Protein AF-A0AAV4MQ56-F1 (afdb_monomer_lite)

InterPro domains:
  IPR009543 Vacuolar protein sorting-associated protein 13, VPS13 adaptor binding domain [PF25036] (3-123)

Structure (mmCIF, N/CA/C/O backbone):
data_AF-A0AAV4MQ56-F1
#
_entry.id   AF-A0AAV4MQ56-F1
#
loop_
_atom_site.group_PDB
_atom_site.id
_atom_site.type_symbol
_atom_site.label_atom_id
_atom_site.label_alt_id
_atom_site.label_comp_id
_atom_site.label_asym_id
_atom_site.label_entity_id
_atom_site.label_seq_id
_atom_site.pdbx_PDB_ins_code
_atom_site.Cartn_x
_atom_site.Cartn_y
_atom_site.Cartn_z
_atom_site.occupancy
_atom_site.B_iso_or_equiv
_atom_site.auth_seq_id
_atom_site.auth_comp_id
_atom_site.auth_asym_id
_atom_site.auth_atom_id
_atom_site.pdbx_PDB_model_num
ATOM 1 N N . MET A 1 1 ? 16.493 9.159 -2.924 1.00 53.91 1 MET A N 1
ATOM 2 C CA . MET A 1 1 ? 16.307 8.280 -4.095 1.00 53.91 1 MET A CA 1
ATOM 3 C C . MET A 1 1 ? 16.963 6.949 -3.784 1.00 53.91 1 MET A C 1
ATOM 5 O O . MET A 1 1 ? 18.076 6.966 -3.273 1.00 53.91 1 MET A O 1
ATOM 9 N N . GLU A 1 2 ? 16.279 5.832 -4.020 1.00 65.88 2 GLU A N 1
ATOM 10 C CA . GLU A 1 2 ? 16.890 4.499 -3.935 1.00 65.88 2 GLU A CA 1
ATOM 11 C C . GLU A 1 2 ? 17.423 4.078 -5.308 1.00 65.88 2 GLU A C 1
ATOM 13 O O . GLU A 1 2 ? 16.842 4.421 -6.337 1.00 65.88 2 GLU A O 1
ATOM 18 N N . TYR A 1 3 ? 18.538 3.348 -5.317 1.00 68.38 3 TYR A N 1
ATOM 19 C CA . TYR A 1 3 ? 19.157 2.829 -6.534 1.00 68.38 3 TYR A CA 1
ATOM 20 C C . TYR A 1 3 ? 18.644 1.417 -6.823 1.00 68.38 3 TYR A C 1
ATOM 22 O O . TYR A 1 3 ? 18.603 0.574 -5.925 1.00 68.38 3 TYR A O 1
ATOM 30 N N . ILE A 1 4 ? 18.283 1.143 -8.078 1.00 73.00 4 ILE A N 1
ATOM 31 C CA . ILE A 1 4 ? 17.869 -0.195 -8.516 1.00 73.00 4 ILE A CA 1
ATOM 32 C C . ILE A 1 4 ? 19.119 -1.014 -8.880 1.00 73.00 4 ILE A C 1
ATOM 34 O O . ILE A 1 4 ? 20.000 -0.498 -9.574 1.00 73.00 4 ILE A O 1
ATOM 38 N N . PRO A 1 5 ? 19.224 -2.288 -8.459 1.00 74.75 5 PRO A N 1
ATOM 39 C CA . PRO A 1 5 ? 20.339 -3.138 -8.849 1.00 74.75 5 PRO A CA 1
ATOM 40 C C . PRO A 1 5 ? 20.426 -3.338 -10.366 1.00 74.75 5 PRO A C 1
ATOM 42 O O . PRO A 1 5 ? 19.437 -3.653 -11.025 1.00 74.75 5 PRO A O 1
ATOM 45 N N . LEU A 1 6 ? 21.642 -3.255 -10.910 1.00 68.62 6 LEU A N 1
ATOM 46 C CA . LEU A 1 6 ? 21.905 -3.369 -12.349 1.00 68.62 6 LEU A CA 1
ATOM 47 C C . LEU A 1 6 ? 21.355 -4.669 -12.965 1.00 68.62 6 LEU A C 1
ATOM 49 O O . LEU A 1 6 ? 20.828 -4.670 -14.074 1.00 68.62 6 LEU A O 1
ATOM 53 N N . HIS A 1 7 ? 21.438 -5.777 -12.228 1.00 71.25 7 HIS A N 1
ATOM 54 C CA . HIS A 1 7 ? 20.946 -7.074 -12.688 1.00 71.25 7 HIS A CA 1
ATOM 55 C C . HIS A 1 7 ? 19.424 -7.107 -12.876 1.00 71.25 7 HIS A C 1
ATOM 57 O O . HIS A 1 7 ? 18.963 -7.851 -13.732 1.00 71.25 7 HIS A O 1
ATOM 63 N N . ALA A 1 8 ? 18.654 -6.296 -12.137 1.00 69.38 8 ALA A N 1
ATOM 64 C CA . ALA A 1 8 ? 17.202 -6.203 -12.291 1.00 69.38 8 ALA A CA 1
ATOM 65 C C . ALA A 1 8 ? 16.823 -5.556 -13.638 1.00 69.38 8 ALA A C 1
ATOM 67 O O . ALA A 1 8 ? 15.867 -5.970 -14.294 1.00 69.38 8 ALA A O 1
ATOM 68 N N . VAL A 1 9 ? 17.632 -4.592 -14.091 1.00 72.50 9 VAL A N 1
ATOM 69 C CA . VAL A 1 9 ? 17.465 -3.897 -15.376 1.00 72.50 9 VAL A CA 1
ATOM 70 C C . VAL A 1 9 ? 17.773 -4.834 -16.549 1.00 72.50 9 VAL A C 1
ATOM 72 O O . VAL A 1 9 ? 17.014 -4.895 -17.511 1.00 72.50 9 VAL A O 1
ATOM 75 N N . TYR A 1 10 ? 18.848 -5.620 -16.462 1.00 74.81 10 TYR A N 1
ATOM 76 C CA . TYR A 1 10 ? 19.275 -6.511 -17.551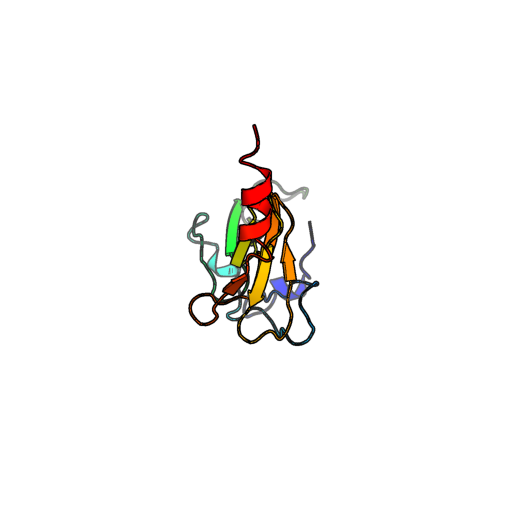 1.00 74.81 10 TYR A CA 1
ATOM 77 C C . TYR A 1 10 ? 18.595 -7.886 -17.574 1.00 74.81 10 TYR A C 1
ATOM 79 O O . TYR A 1 10 ? 18.958 -8.725 -18.400 1.00 74.81 10 TYR A O 1
ATOM 87 N N . THR A 1 11 ? 17.612 -8.143 -16.707 1.00 79.25 11 THR A N 1
ATOM 88 C CA . THR A 1 11 ? 16.825 -9.384 -16.781 1.00 79.25 11 THR A CA 1
ATOM 89 C C . THR A 1 11 ? 16.164 -9.520 -18.152 1.00 79.25 11 THR A C 1
ATOM 91 O O . THR A 1 11 ? 15.722 -8.535 -18.739 1.00 79.25 11 THR A O 1
ATOM 94 N N . SER A 1 12 ? 16.065 -10.739 -18.686 1.00 78.00 12 SER A N 1
ATOM 95 C CA . SER A 1 12 ? 15.399 -10.981 -19.974 1.00 78.00 12 SER A CA 1
ATOM 96 C C . SER A 1 12 ? 13.908 -10.635 -19.941 1.00 78.00 12 SER A C 1
ATOM 98 O O . SER A 1 12 ? 13.368 -10.231 -20.969 1.00 78.00 12 SER A O 1
ATOM 100 N N . THR A 1 13 ? 13.268 -10.740 -18.773 1.00 81.38 13 THR A N 1
ATOM 101 C CA . THR A 1 13 ? 11.836 -10.471 -18.593 1.00 81.38 13 THR A CA 1
ATOM 102 C C . THR A 1 13 ? 11.515 -8.990 -18.407 1.00 81.38 13 THR A C 1
ATOM 104 O O . THR A 1 13 ? 10.400 -8.574 -18.697 1.00 81.38 13 THR A O 1
ATOM 107 N N . SER A 1 14 ? 12.492 -8.154 -18.032 1.00 78.06 14 SER A N 1
ATOM 108 C CA . SER A 1 14 ? 12.277 -6.722 -17.745 1.00 78.06 14 SER A CA 1
ATOM 109 C C . SER A 1 14 ? 11.305 -6.467 -16.593 1.00 78.06 14 SER A C 1
ATOM 111 O O . SER A 1 14 ? 10.674 -5.413 -16.532 1.00 78.06 14 SER A O 1
ATOM 113 N N . GLU A 1 15 ? 11.165 -7.434 -15.694 1.00 80.62 15 GLU A N 1
ATOM 114 C CA . GLU A 1 15 ? 10.203 -7.397 -14.602 1.00 80.62 15 GLU A CA 1
ATOM 115 C C . GLU A 1 15 ? 10.842 -6.841 -13.329 1.00 80.62 15 GLU A C 1
ATOM 117 O O . GLU A 1 15 ? 11.906 -7.284 -12.894 1.00 80.62 15 GLU A O 1
ATOM 122 N N . LEU A 1 16 ? 10.162 -5.888 -12.699 1.00 79.12 16 LEU A N 1
ATOM 123 C CA . LEU A 1 16 ? 10.466 -5.390 -11.368 1.00 79.12 16 LEU A CA 1
ATOM 124 C C . LEU A 1 16 ? 9.356 -5.813 -10.411 1.00 79.12 16 LEU A C 1
ATOM 126 O O . LEU A 1 16 ? 8.166 -5.663 -10.696 1.00 79.12 16 LEU A O 1
ATOM 130 N N . PHE A 1 17 ? 9.762 -6.306 -9.249 1.00 78.56 17 PHE A N 1
ATOM 131 C CA . PHE A 1 17 ? 8.862 -6.646 -8.162 1.00 78.56 17 PHE A CA 1
ATOM 132 C C . PHE A 1 17 ? 9.188 -5.769 -6.958 1.00 78.56 17 PHE A C 1
ATOM 134 O O . PHE A 1 17 ? 10.354 -5.510 -6.659 1.00 78.56 17 PHE A O 1
ATOM 141 N N . PHE A 1 18 ? 8.154 -5.324 -6.255 1.00 76.38 18 PHE A N 1
ATOM 142 C CA . PHE A 1 18 ? 8.272 -4.395 -5.142 1.00 76.38 18 PHE A CA 1
ATOM 143 C C . PHE A 1 18 ? 7.750 -5.036 -3.858 1.00 76.38 18 PHE A C 1
ATOM 145 O O . PHE A 1 18 ? 6.698 -5.674 -3.851 1.00 76.38 18 PHE A O 1
ATOM 152 N N . LYS A 1 19 ? 8.479 -4.831 -2.760 1.00 73.38 19 LYS A N 1
ATOM 153 C CA . LYS A 1 19 ? 8.032 -5.129 -1.399 1.00 73.38 19 LYS A CA 1
ATOM 154 C C . LYS A 1 19 ? 8.381 -3.932 -0.508 1.00 73.38 19 LYS A C 1
ATOM 156 O O . LYS A 1 19 ? 9.568 -3.685 -0.289 1.00 73.38 19 LYS A O 1
ATOM 161 N N . PRO A 1 20 ? 7.389 -3.176 -0.012 1.00 70.25 20 PRO A N 1
ATOM 162 C CA . PRO A 1 20 ? 7.628 -2.148 0.994 1.00 70.25 20 PRO A CA 1
ATOM 163 C C . PRO A 1 20 ? 8.350 -2.735 2.217 1.00 70.25 20 PRO A C 1
ATOM 165 O O . PRO A 1 20 ? 7.929 -3.758 2.753 1.00 70.25 20 PRO A O 1
ATOM 168 N N . LYS A 1 21 ? 9.455 -2.109 2.646 1.00 69.56 21 LYS A N 1
ATOM 169 C CA . LYS A 1 21 ? 10.342 -2.647 3.701 1.00 69.56 21 LYS A CA 1
ATOM 170 C C . LYS A 1 21 ? 9.662 -2.792 5.063 1.00 69.56 21 LYS A C 1
ATOM 172 O O . LYS A 1 21 ? 10.090 -3.612 5.865 1.00 69.56 21 LYS A O 1
ATOM 177 N N . HIS A 1 22 ? 8.649 -1.973 5.323 1.00 68.56 22 HIS A N 1
ATOM 178 C CA . HIS A 1 22 ? 7.889 -1.942 6.573 1.00 68.56 22 HIS A CA 1
ATOM 179 C C . HIS A 1 22 ? 6.735 -2.947 6.616 1.00 68.56 22 HIS A C 1
ATOM 181 O O . HIS A 1 22 ? 6.116 -3.093 7.664 1.00 68.56 22 HIS A O 1
ATOM 187 N N . LEU A 1 23 ? 6.429 -3.625 5.505 1.00 63.81 23 LEU A N 1
ATOM 188 C CA . LEU A 1 23 ? 5.440 -4.698 5.496 1.00 63.81 23 LEU A CA 1
ATOM 189 C C . LEU A 1 23 ? 6.052 -6.003 6.010 1.00 63.81 23 LEU A C 1
ATOM 191 O O . LEU A 1 23 ? 7.197 -6.340 5.701 1.00 63.81 23 LEU A O 1
ATOM 195 N N . ASP A 1 24 ? 5.242 -6.744 6.763 1.00 62.59 24 ASP A N 1
ATOM 196 C CA . ASP A 1 24 ? 5.607 -7.994 7.425 1.00 62.59 24 ASP A CA 1
ATOM 197 C C . ASP A 1 24 ? 6.176 -9.055 6.450 1.00 62.59 24 ASP A C 1
ATOM 199 O O . ASP A 1 24 ? 6.002 -9.009 5.223 1.00 62.59 24 ASP A O 1
ATOM 203 N N . VAL A 1 25 ? 6.892 -10.048 6.982 1.00 59.75 25 VAL A N 1
ATOM 204 C CA . VAL A 1 25 ? 7.532 -11.128 6.208 1.00 59.75 25 VAL A CA 1
ATOM 205 C C . VAL A 1 25 ? 6.499 -11.936 5.416 1.00 59.75 25 VAL A C 1
ATOM 207 O O . VAL A 1 25 ? 6.814 -12.410 4.325 1.00 59.75 25 VAL A O 1
ATOM 210 N N . SER A 1 26 ? 5.264 -12.015 5.918 1.00 59.12 26 SER A N 1
ATOM 211 C CA . SER A 1 26 ? 4.117 -12.677 5.284 1.00 59.12 26 SER A CA 1
ATOM 212 C C . SER A 1 26 ? 3.734 -12.090 3.917 1.00 59.12 26 SER A C 1
ATOM 214 O O . SER A 1 26 ? 3.214 -12.815 3.066 1.00 59.12 26 SER A O 1
ATOM 216 N N . TYR A 1 27 ? 4.050 -10.817 3.654 1.00 60.53 27 TYR A N 1
ATOM 217 C CA . TYR A 1 27 ? 3.861 -10.211 2.338 1.00 60.53 27 TYR A CA 1
ATOM 218 C C . TYR A 1 27 ? 4.994 -10.629 1.407 1.00 60.53 27 TYR A C 1
ATOM 220 O O . TYR A 1 27 ? 6.156 -10.270 1.609 1.00 60.53 27 TYR A O 1
ATOM 228 N N . THR A 1 28 ? 4.662 -11.414 0.385 1.00 58.31 28 THR A N 1
ATOM 229 C CA . THR A 1 28 ? 5.665 -12.111 -0.420 1.00 58.31 28 THR A CA 1
ATOM 230 C C . THR A 1 28 ? 6.293 -11.218 -1.484 1.00 58.31 28 THR A C 1
ATOM 232 O O . THR A 1 28 ? 7.504 -11.085 -1.409 1.00 58.31 28 THR A O 1
ATOM 235 N N . LEU A 1 29 ? 5.536 -10.574 -2.392 1.00 63.19 29 LEU A N 1
ATOM 236 C CA . LEU A 1 29 ? 5.993 -9.595 -3.412 1.00 63.19 29 LEU A CA 1
ATOM 237 C C . LEU A 1 29 ? 4.784 -8.915 -4.100 1.00 63.19 29 LEU A C 1
ATOM 239 O O . LEU A 1 29 ? 3.669 -9.430 -4.033 1.00 63.19 29 LEU A O 1
ATOM 243 N N . SER A 1 30 ? 4.992 -7.798 -4.812 1.00 64.25 30 SER A N 1
ATOM 244 C CA . SER A 1 30 ? 3.974 -7.227 -5.711 1.00 64.25 30 SER A CA 1
ATOM 245 C C . SER A 1 30 ? 3.634 -8.205 -6.841 1.00 64.25 30 SER A C 1
ATOM 247 O O . SER A 1 30 ? 4.524 -8.586 -7.605 1.00 64.25 30 SER A O 1
ATOM 249 N N . LEU A 1 31 ? 2.361 -8.565 -6.990 1.00 65.69 31 LEU A N 1
ATOM 250 C CA . LEU A 1 31 ? 1.863 -9.369 -8.105 1.00 65.69 31 LEU A CA 1
ATOM 251 C C . LEU A 1 31 ? 0.682 -8.645 -8.758 1.00 65.69 31 LEU A C 1
ATOM 253 O O . LEU A 1 31 ? -0.271 -8.335 -8.046 1.00 65.69 31 LEU A O 1
ATOM 257 N N . PRO A 1 32 ? 0.692 -8.431 -10.088 1.00 67.38 32 PRO A N 1
ATOM 258 C CA . PRO A 1 32 ? 1.686 -8.890 -11.072 1.00 67.38 32 PRO A CA 1
ATOM 259 C C . PRO A 1 32 ? 2.989 -8.050 -11.111 1.00 67.38 32 PRO A C 1
ATOM 261 O O . PRO A 1 32 ? 3.020 -6.930 -10.585 1.00 67.38 32 PRO A O 1
ATOM 264 N N . PRO A 1 33 ? 4.072 -8.567 -11.737 1.00 74.38 33 PRO A N 1
ATOM 265 C CA . PRO A 1 33 ? 5.314 -7.818 -11.933 1.00 74.38 33 PRO A CA 1
ATOM 266 C C . PRO A 1 33 ? 5.127 -6.536 -12.746 1.00 74.38 33 PRO A C 1
ATOM 268 O O . PRO A 1 33 ? 4.206 -6.394 -13.550 1.00 74.38 33 PRO A O 1
ATOM 271 N N . PHE A 1 34 ? 6.050 -5.595 -12.567 1.00 75.50 34 PHE A N 1
ATOM 272 C CA . PHE A 1 34 ? 6.155 -4.403 -13.396 1.00 75.50 34 PHE A CA 1
ATOM 273 C C . PHE A 1 34 ? 7.115 -4.609 -14.562 1.00 75.50 34 PHE A C 1
ATOM 275 O O . PHE A 1 34 ? 8.320 -4.684 -14.350 1.00 75.50 34 PHE A O 1
ATOM 282 N N . VAL A 1 35 ? 6.607 -4.618 -15.789 1.00 78.62 35 VAL A N 1
ATOM 283 C CA . VAL A 1 35 ? 7.452 -4.670 -16.987 1.00 78.62 35 VAL A CA 1
ATOM 284 C C . VAL A 1 35 ? 7.885 -3.251 -17.361 1.00 78.62 35 VAL A C 1
ATOM 286 O O . VAL A 1 35 ? 7.085 -2.463 -17.858 1.00 78.62 35 VAL A O 1
ATOM 289 N N . TRP A 1 36 ? 9.148 -2.893 -17.109 1.00 72.94 36 TRP A N 1
ATOM 290 C CA . TRP A 1 36 ? 9.632 -1.519 -17.327 1.00 72.94 36 TRP A CA 1
ATOM 291 C C . TRP A 1 36 ? 9.981 -1.215 -18.793 1.00 72.94 36 TRP A C 1
ATOM 293 O O . TRP A 1 36 ? 10.115 -0.057 -19.165 1.00 72.94 36 TRP A O 1
ATOM 303 N N . ARG A 1 37 ? 10.134 -2.224 -19.657 1.00 71.81 37 ARG A N 1
ATOM 304 C CA . ARG A 1 37 ? 10.417 -1.983 -21.086 1.00 71.81 37 ARG A CA 1
ATOM 305 C C . ARG A 1 37 ? 9.189 -1.592 -21.905 1.00 71.81 37 ARG A C 1
ATOM 307 O O . ARG A 1 37 ? 9.365 -1.000 -22.961 1.00 71.81 37 ARG A O 1
ATOM 314 N N . ASP A 1 38 ? 7.981 -1.822 -21.394 1.00 66.56 38 ASP A N 1
ATOM 315 C CA . ASP A 1 38 ? 6.727 -1.401 -22.043 1.00 66.56 38 ASP A CA 1
ATOM 316 C C . ASP A 1 38 ? 6.509 0.129 -21.984 1.00 66.56 38 ASP A C 1
ATOM 318 O O . ASP A 1 38 ? 5.512 0.646 -22.481 1.00 66.56 38 ASP A O 1
ATOM 322 N N . LEU A 1 39 ? 7.438 0.870 -21.366 1.00 60.16 39 LEU A N 1
ATOM 323 C CA . LEU A 1 39 ? 7.376 2.315 -21.121 1.00 60.16 39 LEU A CA 1
ATOM 324 C C . LEU A 1 39 ? 7.619 3.186 -22.369 1.00 60.16 39 LEU A C 1
ATOM 326 O O . LEU A 1 39 ? 7.618 4.411 -22.261 1.00 60.16 39 LEU A O 1
ATOM 330 N N . THR A 1 40 ? 7.861 2.592 -23.540 1.00 56.69 40 THR A N 1
ATOM 331 C CA . THR A 1 40 ? 8.240 3.327 -24.758 1.00 56.69 40 THR A CA 1
ATOM 332 C C . THR A 1 40 ? 7.091 4.030 -25.486 1.00 56.69 40 THR A C 1
ATOM 334 O O . THR A 1 40 ? 7.388 4.922 -26.277 1.00 56.69 40 THR A O 1
ATOM 337 N N . ASP A 1 41 ? 5.821 3.693 -25.215 1.00 55.62 41 ASP A N 1
ATOM 338 C CA . ASP A 1 41 ? 4.694 4.158 -26.050 1.00 55.62 41 ASP A CA 1
ATOM 339 C C . ASP A 1 41 ? 3.795 5.256 -25.440 1.00 55.62 41 ASP A C 1
ATOM 341 O O . ASP A 1 41 ? 3.156 5.978 -26.202 1.00 55.62 41 ASP A O 1
ATOM 345 N N . ASP A 1 42 ? 3.752 5.462 -24.114 1.00 54.75 42 ASP A N 1
ATOM 346 C CA . ASP A 1 42 ? 2.976 6.566 -23.510 1.00 54.75 42 ASP A CA 1
ATOM 347 C C . ASP A 1 42 ? 3.495 6.951 -22.104 1.00 54.75 42 ASP A C 1
ATOM 349 O O . ASP A 1 42 ? 3.372 6.166 -21.160 1.00 54.75 42 ASP A O 1
ATOM 353 N N . PRO A 1 43 ? 4.060 8.161 -21.918 1.00 52.97 43 PRO A N 1
ATOM 354 C CA . PRO A 1 43 ? 4.609 8.610 -20.638 1.00 52.97 43 PRO A CA 1
ATOM 355 C C . PRO A 1 43 ? 3.543 8.981 -19.592 1.00 52.97 43 PRO A C 1
ATOM 357 O O . PRO A 1 43 ? 3.906 9.298 -18.462 1.00 52.97 43 PRO A O 1
ATOM 360 N N . SER A 1 44 ? 2.250 8.987 -19.942 1.00 51.50 44 SER A N 1
ATOM 361 C CA . SER A 1 44 ? 1.181 9.524 -19.085 1.00 51.50 44 SER A CA 1
ATOM 362 C C . SER A 1 44 ? 0.248 8.476 -18.472 1.00 51.50 44 SER A C 1
ATOM 364 O O . SER A 1 44 ? -0.680 8.821 -17.732 1.00 51.50 44 SER A O 1
ATOM 366 N N . THR A 1 45 ? 0.480 7.184 -18.719 1.00 52.75 45 THR A N 1
ATOM 367 C CA . THR A 1 45 ? -0.451 6.150 -18.265 1.00 52.75 45 THR A CA 1
ATOM 368 C C . THR A 1 45 ? -0.300 5.863 -16.765 1.00 52.75 45 THR A C 1
ATOM 370 O O . THR A 1 45 ? 0.600 5.147 -16.319 1.00 52.75 45 THR A O 1
ATOM 373 N N . GLN A 1 46 ? -1.246 6.352 -15.960 1.00 52.44 46 GLN A N 1
ATOM 374 C CA . GLN A 1 46 ? -1.455 5.851 -14.600 1.00 52.44 46 GLN A CA 1
ATOM 375 C C . GLN A 1 46 ? -2.051 4.442 -14.673 1.00 52.44 46 GLN A C 1
ATOM 377 O O . GLN A 1 46 ? -3.266 4.256 -14.714 1.00 52.44 46 GLN A O 1
ATOM 382 N N . LYS A 1 47 ? -1.194 3.419 -14.714 1.00 53.34 47 LYS A N 1
ATOM 383 C CA . LYS A 1 47 ? -1.639 2.035 -14.525 1.00 53.34 47 LYS A CA 1
ATOM 384 C C . LYS A 1 47 ? -1.667 1.717 -13.036 1.00 53.34 47 LYS A C 1
ATOM 386 O O . LYS A 1 47 ? -0.620 1.593 -12.398 1.00 53.34 47 LYS A O 1
ATOM 391 N N . ILE A 1 48 ? -2.873 1.539 -12.502 1.00 49.97 48 ILE A N 1
ATOM 392 C CA . ILE A 1 48 ? -3.079 0.842 -11.232 1.00 49.97 48 ILE A CA 1
ATOM 393 C C . ILE A 1 48 ? -2.729 -0.617 -11.505 1.00 49.97 48 ILE A C 1
ATOM 395 O O . ILE A 1 48 ? -3.483 -1.351 -12.140 1.00 49.97 48 ILE A O 1
ATOM 399 N N . VAL A 1 49 ? -1.533 -1.023 -11.101 1.00 48.84 49 VAL A N 1
ATOM 400 C CA . VAL A 1 49 ? -1.171 -2.435 -11.131 1.00 48.84 49 VAL A CA 1
ATOM 401 C C . VAL A 1 49 ? -1.735 -3.034 -9.859 1.00 48.84 49 VAL A C 1
ATOM 403 O O . VAL A 1 49 ? -1.410 -2.566 -8.769 1.00 48.84 49 VAL A O 1
ATOM 406 N N . HIS A 1 50 ? -2.637 -4.001 -10.026 1.00 53.06 50 HIS A N 1
ATOM 407 C CA . HIS A 1 50 ? -3.309 -4.665 -8.921 1.00 53.06 50 HIS A CA 1
ATOM 408 C C . HIS A 1 50 ? -2.314 -5.066 -7.825 1.00 53.06 50 HIS A C 1
ATOM 410 O O . HIS A 1 50 ? -1.218 -5.546 -8.104 1.00 53.06 50 HIS A O 1
ATOM 416 N N . PHE A 1 51 ? -2.771 -4.847 -6.594 1.00 51.16 51 PHE A N 1
ATOM 417 C CA . PHE A 1 51 ? -2.117 -5.089 -5.315 1.00 51.16 51 PHE A CA 1
ATOM 418 C C . PHE A 1 51 ? -0.907 -4.190 -5.001 1.00 51.16 51 PHE A C 1
ATOM 420 O O . PHE A 1 51 ? 0.204 -4.334 -5.511 1.00 51.16 51 PHE A O 1
ATOM 427 N N . VAL A 1 52 ? -1.148 -3.332 -4.002 1.00 54.09 52 VAL A N 1
ATOM 428 C CA . VAL A 1 52 ? -0.196 -2.763 -3.034 1.00 54.09 52 VAL A CA 1
ATOM 429 C C . VAL A 1 52 ? 0.320 -1.355 -3.331 1.00 54.09 52 VAL A C 1
ATOM 431 O O . VAL A 1 52 ? 0.573 -0.631 -2.367 1.00 54.09 52 VAL A O 1
ATOM 434 N N . ILE A 1 53 ? 0.431 -0.915 -4.591 1.00 58.00 53 ILE A N 1
ATOM 435 C CA . ILE A 1 53 ? 1.087 0.369 -4.899 1.00 58.00 53 ILE A CA 1
ATOM 436 C C . ILE A 1 53 ? 0.464 1.088 -6.110 1.00 58.00 53 ILE A C 1
ATOM 438 O O . ILE A 1 53 ? 0.499 0.552 -7.220 1.00 58.00 53 ILE A O 1
ATOM 442 N N . SER A 1 54 ? -0.023 2.326 -5.940 1.00 54.62 54 SER A N 1
ATOM 443 C CA . SER A 1 54 ? -0.407 3.183 -7.073 1.00 54.62 54 SER A CA 1
ATOM 444 C C . SER A 1 54 ? 0.834 3.832 -7.692 1.00 54.62 54 SER A C 1
ATOM 446 O O . SER A 1 54 ? 1.754 4.251 -6.984 1.00 54.62 54 SER A O 1
ATOM 448 N N . ARG A 1 55 ? 0.905 3.842 -9.029 1.00 61.31 55 ARG A N 1
ATOM 449 C CA . ARG A 1 55 ? 2.123 4.205 -9.763 1.00 61.31 55 ARG A CA 1
ATOM 450 C C . ARG A 1 55 ? 1.915 5.469 -10.578 1.00 61.31 55 ARG A C 1
ATOM 452 O O . ARG A 1 55 ? 1.056 5.506 -11.454 1.00 61.31 55 ARG A O 1
ATOM 459 N N . LEU A 1 56 ? 2.749 6.472 -10.319 1.00 56.97 56 LEU A N 1
ATOM 460 C CA . LEU A 1 56 ? 2.924 7.629 -11.197 1.00 56.97 56 LEU A CA 1
ATOM 461 C C . LEU A 1 56 ? 4.227 7.443 -11.972 1.00 56.97 56 LEU A C 1
ATOM 463 O O . LEU A 1 56 ? 5.270 7.164 -11.375 1.00 56.97 56 LEU A O 1
ATOM 467 N N . GLN A 1 57 ? 4.136 7.562 -13.290 1.00 65.50 57 GLN A N 1
ATOM 468 C CA . GLN A 1 57 ? 5.226 7.303 -14.223 1.00 65.50 57 GLN A CA 1
ATOM 469 C C . GLN A 1 57 ? 5.648 8.617 -14.879 1.00 65.50 57 GLN A C 1
ATOM 471 O O . GLN A 1 57 ? 4.793 9.407 -15.269 1.00 65.50 57 GLN A O 1
ATOM 476 N N . GLU A 1 58 ? 6.957 8.842 -14.992 1.00 66.50 58 GLU A N 1
ATOM 477 C CA . GLU A 1 58 ? 7.529 9.912 -15.814 1.00 66.50 58 GLU A CA 1
ATOM 478 C C . GLU A 1 58 ? 8.713 9.318 -16.597 1.00 66.50 58 GLU A C 1
ATOM 480 O O . GLU A 1 58 ? 9.638 8.759 -16.000 1.00 66.50 58 GLU A O 1
ATOM 485 N N . ALA A 1 59 ? 8.672 9.400 -17.928 1.00 69.44 59 ALA A N 1
ATOM 486 C CA . ALA A 1 59 ? 9.785 9.029 -18.799 1.00 69.44 59 ALA A CA 1
ATOM 487 C C . ALA A 1 59 ? 10.381 10.299 -19.415 1.00 69.44 59 ALA A C 1
ATOM 489 O O . ALA A 1 59 ? 9.672 11.079 -20.051 1.00 69.44 59 ALA A O 1
ATOM 490 N N . GLU A 1 60 ? 11.683 10.501 -19.237 1.00 70.31 60 GLU A N 1
ATOM 491 C CA . GLU A 1 60 ? 12.409 11.648 -19.778 1.00 70.31 60 GLU A CA 1
ATOM 492 C C . GLU A 1 60 ? 13.545 11.165 -20.679 1.00 70.31 60 GLU A C 1
ATOM 494 O O . GLU A 1 60 ? 14.316 10.271 -20.328 1.00 70.31 60 GLU A O 1
ATOM 499 N N . ARG A 1 61 ? 13.663 11.753 -21.870 1.00 68.94 61 ARG A N 1
ATOM 500 C CA . ARG A 1 61 ? 14.751 11.428 -22.792 1.00 68.94 61 ARG A CA 1
ATOM 501 C C . ARG A 1 61 ? 16.000 12.214 -22.410 1.00 68.94 61 ARG A C 1
ATOM 503 O O . ARG A 1 61 ? 15.958 13.439 -22.338 1.00 68.94 61 ARG A O 1
ATOM 510 N N . ILE A 1 62 ? 17.118 11.521 -22.224 1.00 69.62 62 ILE A N 1
ATOM 511 C CA . ILE A 1 62 ? 18.400 12.156 -21.916 1.00 69.62 62 ILE A CA 1
ATOM 512 C C . ILE A 1 62 ? 19.084 12.510 -23.238 1.00 69.62 62 ILE A C 1
ATOM 514 O O . ILE A 1 62 ? 19.379 11.643 -24.058 1.00 69.62 62 ILE A O 1
ATOM 518 N N . TYR A 1 63 ? 19.327 13.804 -23.451 1.00 62.31 63 TYR A N 1
ATOM 519 C CA . TYR A 1 63 ? 19.958 14.317 -24.675 1.00 62.31 63 TYR A CA 1
ATOM 520 C C . TYR A 1 63 ? 21.469 14.551 -24.535 1.00 62.31 63 TYR A C 1
ATOM 522 O O . TYR A 1 63 ? 22.168 14.646 -25.547 1.00 62.31 63 TYR A O 1
ATOM 530 N N . TYR A 1 64 ? 21.969 14.645 -23.299 1.00 60.56 64 TYR A N 1
ATOM 531 C CA . TYR A 1 64 ? 23.367 14.924 -22.982 1.00 60.56 64 TYR A CA 1
ATOM 532 C C . TYR A 1 64 ? 23.801 14.071 -21.786 1.00 60.56 64 TYR A C 1
ATOM 534 O O . TYR A 1 64 ? 23.288 14.243 -20.685 1.00 60.56 64 TYR A O 1
ATOM 542 N N . GLU A 1 65 ? 24.740 13.156 -22.006 1.00 61.84 65 GLU A N 1
ATOM 543 C CA . GLU A 1 65 ? 25.449 12.438 -20.943 1.00 61.84 65 GLU A CA 1
ATOM 544 C C . GLU A 1 65 ? 26.841 13.059 -20.765 1.00 61.84 65 GLU A C 1
ATOM 546 O O . GLU A 1 65 ? 27.407 13.585 -21.725 1.00 61.84 65 GLU A O 1
ATOM 551 N N . GLU A 1 66 ? 27.419 12.982 -19.561 1.00 58.62 66 GLU A N 1
ATOM 552 C CA . GLU A 1 66 ? 28.802 13.401 -19.268 1.00 58.62 66 GLU A CA 1
ATOM 553 C C . GLU A 1 66 ? 29.807 12.375 -19.827 1.00 58.62 66 GLU A C 1
ATOM 555 O O . GLU A 1 66 ? 30.619 11.766 -19.137 1.00 58.62 66 GLU A O 1
ATOM 560 N N . THR A 1 67 ? 29.692 12.120 -21.125 1.00 57.84 67 THR A N 1
ATOM 561 C CA . THR A 1 67 ? 30.573 11.271 -21.911 1.00 57.84 67 THR A CA 1
ATOM 562 C C . THR A 1 67 ? 30.863 11.996 -23.223 1.00 57.84 67 THR A C 1
ATOM 564 O O . THR A 1 67 ? 30.066 12.796 -23.712 1.00 57.84 67 THR A O 1
ATOM 567 N N . SER A 1 68 ? 32.015 11.740 -23.842 1.00 55.00 68 SER A N 1
ATOM 568 C CA . SER A 1 68 ? 32.415 12.385 -25.104 1.00 55.00 68 SER A CA 1
ATOM 569 C C . SER A 1 68 ? 31.570 11.967 -26.322 1.00 55.00 68 SER A C 1
ATOM 571 O O . SER A 1 68 ? 31.905 12.304 -27.460 1.00 55.00 68 SER A O 1
ATOM 573 N N . ARG A 1 6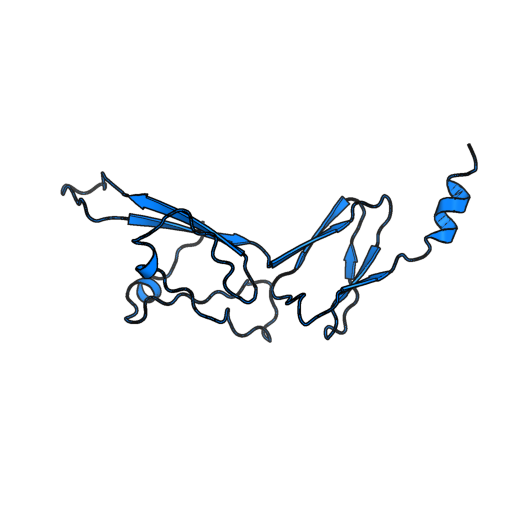9 ? 30.473 11.225 -26.116 1.00 56.41 69 ARG A N 1
ATOM 574 C CA . ARG A 1 69 ? 29.656 10.619 -27.164 1.00 56.41 69 ARG A CA 1
ATOM 575 C C . ARG A 1 69 ? 28.213 11.104 -27.031 1.00 56.41 69 ARG A C 1
ATOM 577 O O . ARG A 1 69 ? 27.550 10.822 -26.045 1.00 56.41 69 ARG A O 1
ATOM 584 N N . LYS A 1 70 ? 27.695 11.794 -28.055 1.00 51.47 70 LYS A N 1
ATOM 585 C CA . LYS A 1 70 ? 26.253 12.074 -28.160 1.00 51.47 70 LYS A CA 1
ATOM 586 C C . LYS A 1 70 ? 25.497 10.752 -28.315 1.00 51.47 70 LYS A C 1
ATOM 588 O O . LYS A 1 70 ? 25.505 10.161 -29.395 1.00 51.47 70 LYS A O 1
ATOM 593 N N . THR A 1 71 ? 24.849 10.294 -27.257 1.00 52.53 71 THR A N 1
ATOM 594 C CA . THR A 1 71 ? 23.996 9.103 -27.244 1.00 52.53 71 THR A CA 1
ATOM 595 C C . THR A 1 71 ? 22.531 9.543 -27.284 1.00 52.53 71 THR A C 1
ATOM 597 O O . THR A 1 71 ? 21.945 9.953 -26.297 1.00 52.53 71 THR A O 1
ATOM 600 N N . MET A 1 72 ? 21.906 9.459 -28.464 1.00 53.16 72 MET A N 1
ATOM 601 C CA . MET A 1 72 ? 20.473 9.753 -28.696 1.00 53.16 72 MET A CA 1
ATOM 602 C C . MET A 1 72 ? 19.511 8.690 -28.116 1.00 53.16 72 MET A C 1
ATOM 604 O O . MET A 1 72 ? 18.326 8.667 -28.464 1.00 53.16 72 MET A O 1
ATOM 608 N N . ALA A 1 73 ? 20.015 7.778 -27.285 1.00 59.94 73 ALA A N 1
ATOM 609 C CA . ALA A 1 73 ? 19.366 6.507 -26.965 1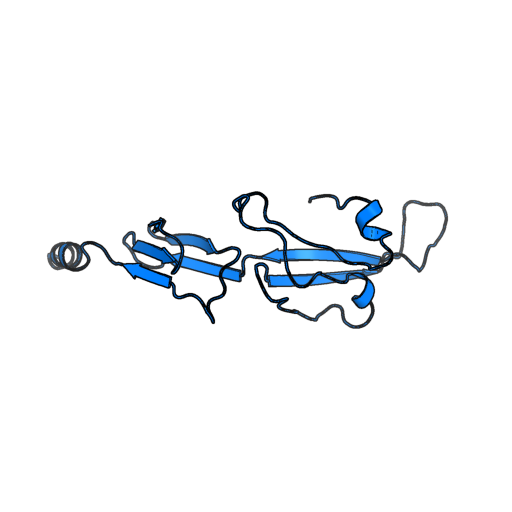.00 59.94 73 ALA A CA 1
ATOM 610 C C . ALA A 1 73 ? 19.106 6.283 -25.466 1.00 59.94 73 ALA A C 1
ATOM 612 O O . ALA A 1 73 ? 18.608 5.219 -25.107 1.00 59.94 73 ALA A O 1
ATOM 613 N N . SER A 1 74 ? 19.430 7.247 -24.603 1.00 66.31 74 SER A N 1
ATOM 614 C CA . SER A 1 74 ? 19.265 7.085 -23.158 1.00 66.31 74 SER A CA 1
ATOM 615 C C . SER A 1 74 ? 17.931 7.657 -22.680 1.00 66.31 74 SER A C 1
ATOM 617 O O . SER A 1 74 ? 17.547 8.772 -23.043 1.00 66.31 74 SER A O 1
ATOM 619 N N . SER A 1 75 ? 17.234 6.891 -21.843 1.00 70.50 75 SER A N 1
ATOM 620 C CA . SER A 1 75 ? 15.960 7.273 -21.228 1.00 70.50 75 SER A CA 1
ATOM 621 C C . SER A 1 75 ? 16.066 7.159 -19.711 1.00 70.50 75 SER A C 1
ATOM 623 O O . SER A 1 75 ? 16.549 6.152 -19.192 1.00 70.50 75 SER A O 1
ATOM 625 N N . LEU A 1 76 ? 15.596 8.186 -19.009 1.00 74.06 76 LEU A N 1
ATOM 626 C CA . LEU A 1 76 ? 15.364 8.180 -17.574 1.00 74.06 76 LEU A CA 1
ATOM 627 C C . LEU A 1 76 ? 13.921 7.751 -17.313 1.00 74.06 76 LEU A C 1
ATOM 629 O O . LEU A 1 76 ? 12.989 8.321 -17.875 1.00 74.06 76 LEU A O 1
ATOM 633 N N . TYR A 1 77 ? 13.742 6.782 -16.421 1.00 74.31 77 TYR A N 1
ATOM 634 C CA . TYR A 1 77 ? 12.426 6.363 -15.953 1.00 74.31 77 TYR A CA 1
ATOM 635 C C . TYR A 1 77 ? 12.305 6.659 -14.465 1.00 74.31 77 TYR A C 1
ATOM 637 O O . TYR A 1 77 ? 13.122 6.201 -13.661 1.00 74.31 77 TYR A O 1
ATOM 645 N N . LYS A 1 78 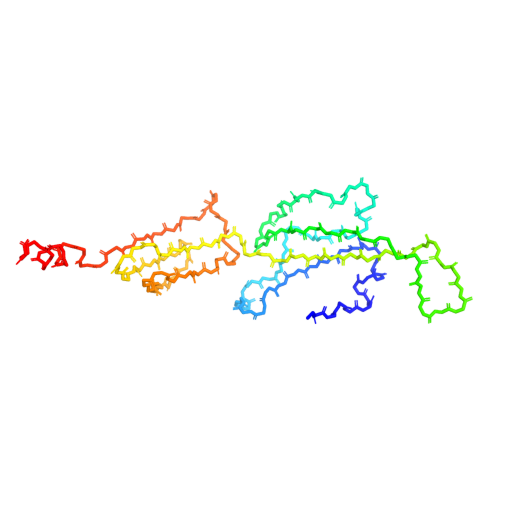? 11.269 7.405 -14.090 1.00 74.31 78 LYS A N 1
ATOM 646 C CA . LYS A 1 78 ? 10.922 7.685 -12.701 1.00 74.31 78 LYS A CA 1
ATOM 647 C C . LYS A 1 78 ? 9.655 6.923 -12.345 1.00 74.31 78 LYS A C 1
ATOM 649 O O . LYS A 1 78 ? 8.607 7.085 -12.968 1.00 74.31 78 LYS A O 1
ATOM 654 N N . LEU A 1 79 ? 9.784 6.081 -11.328 1.00 74.44 79 LEU A N 1
ATOM 655 C CA . LEU A 1 79 ? 8.709 5.254 -10.802 1.00 74.44 79 LEU A CA 1
ATOM 656 C C . LEU A 1 79 ? 8.356 5.765 -9.410 1.00 74.44 79 LEU A C 1
ATOM 658 O O . LEU A 1 79 ? 9.155 5.643 -8.483 1.00 74.44 79 LEU A O 1
ATOM 662 N N . ASN A 1 80 ? 7.165 6.333 -9.260 1.00 75.94 80 ASN A N 1
ATOM 663 C CA . ASN A 1 80 ? 6.651 6.729 -7.956 1.00 75.94 80 ASN A CA 1
ATOM 664 C C . ASN A 1 80 ? 5.767 5.604 -7.416 1.00 75.94 80 ASN A C 1
ATOM 666 O O . ASN A 1 80 ? 4.823 5.188 -8.088 1.00 75.94 80 ASN A O 1
ATOM 670 N N . LEU A 1 81 ? 6.079 5.120 -6.216 1.00 75.12 81 LEU A N 1
ATOM 671 C CA . LEU A 1 81 ? 5.323 4.087 -5.518 1.00 75.12 81 LEU A CA 1
ATOM 672 C C . LEU A 1 81 ? 4.510 4.747 -4.397 1.00 75.12 81 LEU A C 1
ATOM 674 O O . LEU A 1 81 ? 5.096 5.215 -3.425 1.00 75.12 81 LEU A O 1
ATOM 678 N N . ASN A 1 82 ? 3.185 4.774 -4.515 1.00 76.25 82 ASN A N 1
ATOM 679 C CA . ASN A 1 82 ? 2.289 5.324 -3.494 1.00 76.25 82 ASN A CA 1
ATOM 680 C C . ASN A 1 82 ? 1.453 4.209 -2.851 1.00 76.25 82 ASN A C 1
ATOM 682 O O . ASN A 1 82 ? 1.206 3.197 -3.509 1.00 76.25 82 ASN A O 1
ATOM 686 N N . PRO A 1 83 ? 0.958 4.379 -1.616 1.00 76.12 83 PRO A N 1
ATOM 687 C CA . PRO A 1 83 ? 0.055 3.410 -1.001 1.00 76.12 83 PRO A CA 1
ATOM 688 C C . PRO A 1 83 ? -1.210 3.189 -1.838 1.00 76.12 83 PRO A C 1
ATOM 690 O O . PRO A 1 83 ? -1.599 4.022 -2.660 1.00 76.12 83 PRO A O 1
ATOM 693 N N . THR A 1 84 ? -1.862 2.043 -1.622 1.00 74.94 84 THR A N 1
ATOM 694 C CA . THR A 1 84 ? -3.117 1.722 -2.327 1.00 74.94 84 THR A CA 1
ATOM 695 C C . THR A 1 84 ? -4.240 2.638 -1.859 1.00 74.94 84 THR A C 1
ATOM 697 O O . THR A 1 84 ? -5.022 3.132 -2.666 1.00 74.94 84 THR A O 1
ATOM 700 N N . VAL A 1 85 ? -4.290 2.887 -0.551 1.00 79.31 85 VAL A N 1
ATOM 701 C CA . VAL A 1 85 ? -5.293 3.723 0.105 1.00 79.31 85 VAL A CA 1
ATOM 702 C C . VAL A 1 85 ? -4.603 4.517 1.203 1.00 79.31 85 VAL A C 1
AT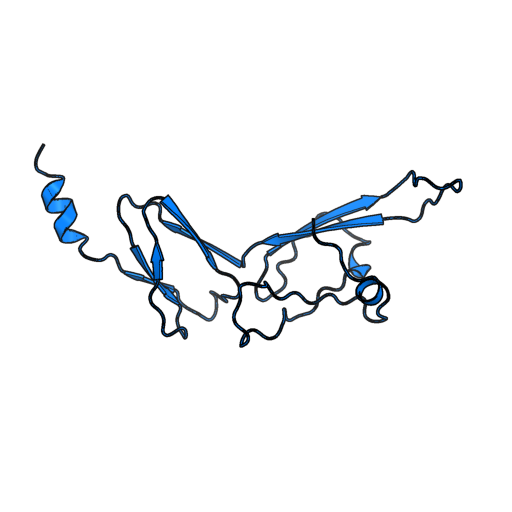OM 704 O O . VAL A 1 85 ? -3.731 3.995 1.892 1.00 79.31 85 VAL A O 1
ATOM 707 N N . VAL A 1 86 ? -5.020 5.766 1.392 1.00 87.38 86 VAL A N 1
ATOM 708 C CA . VAL A 1 86 ? -4.636 6.573 2.554 1.00 87.38 86 VAL A CA 1
ATOM 709 C C . VAL A 1 86 ? -5.879 6.767 3.410 1.00 87.38 86 VAL A C 1
ATOM 711 O O . VAL A 1 86 ? -6.849 7.384 2.968 1.00 87.38 86 VAL A O 1
ATOM 714 N N . LEU A 1 87 ? -5.865 6.230 4.627 1.00 90.56 87 LEU A N 1
ATOM 715 C CA . LEU A 1 87 ? -6.917 6.465 5.608 1.00 90.56 87 LEU A CA 1
ATOM 716 C C . LEU A 1 87 ? -6.559 7.712 6.411 1.00 90.56 87 LEU A C 1
ATOM 718 O O . LEU A 1 87 ? -5.589 7.702 7.160 1.00 90.56 87 LEU A O 1
ATOM 722 N N . ARG A 1 88 ? -7.345 8.780 6.275 1.00 94.12 88 ARG A N 1
ATOM 723 C CA . ARG A 1 88 ? -7.125 10.038 6.993 1.00 94.12 88 ARG A CA 1
ATOM 724 C C . ARG A 1 88 ? -8.249 10.310 7.979 1.00 94.12 88 ARG A C 1
ATOM 726 O O . ARG A 1 88 ? -9.413 10.371 7.585 1.00 94.12 88 ARG A O 1
ATOM 733 N N . ASN A 1 89 ? -7.898 10.529 9.242 1.00 94.38 89 ASN A N 1
ATOM 734 C CA . ASN A 1 89 ? -8.847 10.976 10.246 1.00 94.38 89 ASN A CA 1
ATOM 735 C C . ASN A 1 89 ? -9.036 12.493 10.134 1.00 94.38 89 ASN A C 1
ATOM 737 O O . ASN A 1 89 ? -8.140 13.270 10.452 1.00 94.38 89 ASN A O 1
ATOM 741 N N . LEU A 1 90 ? -10.210 12.917 9.674 1.00 93.56 90 LEU A N 1
ATOM 742 C CA . LEU A 1 90 ? -10.591 14.332 9.598 1.00 93.56 90 LEU A CA 1
ATOM 743 C C . LEU A 1 90 ? -11.478 14.773 10.771 1.00 93.56 90 LEU A C 1
ATOM 745 O O . LEU A 1 90 ? -11.992 15.890 10.767 1.00 93.56 90 LEU A O 1
ATOM 749 N N . LEU A 1 91 ? -11.691 13.897 11.752 1.00 90.12 91 LEU A N 1
ATOM 750 C CA . LEU A 1 91 ? -12.461 14.201 12.948 1.00 90.12 91 LEU A CA 1
ATOM 751 C C . LEU A 1 91 ? -11.579 14.905 13.984 1.00 90.12 91 LEU A C 1
ATOM 753 O O . LEU A 1 91 ? -10.356 14.763 13.991 1.00 90.12 91 LEU A O 1
ATOM 757 N N . LEU A 1 92 ? -12.235 15.640 14.881 1.00 88.75 92 LEU A N 1
ATOM 758 C CA . LEU A 1 92 ? -11.619 16.335 16.018 1.00 88.75 92 LEU A CA 1
ATOM 759 C C . LEU A 1 92 ? -11.416 15.421 17.236 1.00 88.75 92 LEU A C 1
ATOM 761 O O . LEU A 1 92 ? -11.265 15.909 18.346 1.00 88.75 92 LEU A O 1
ATOM 765 N N . TYR A 1 93 ? -11.472 14.106 17.041 1.00 89.06 93 TYR A N 1
ATOM 766 C CA . TYR A 1 93 ? -11.155 13.120 18.068 1.00 89.06 93 TYR A CA 1
ATOM 767 C C . TYR A 1 93 ? -10.538 11.865 17.425 1.00 89.06 93 TYR A C 1
ATOM 769 O O . TYR A 1 93 ? -10.716 11.624 16.220 1.00 89.06 93 TYR A O 1
ATOM 777 N N . PRO A 1 94 ? -9.779 11.057 18.188 1.00 91.25 94 PRO A N 1
ATOM 778 C CA . PRO A 1 94 ? -9.146 9.853 17.669 1.00 91.25 94 PRO A CA 1
ATOM 779 C C . PRO A 1 94 ? -10.173 8.777 17.302 1.00 91.25 94 PRO A C 1
ATOM 781 O O . PRO A 1 94 ? -11.150 8.551 18.018 1.00 91.25 94 PRO A O 1
ATOM 784 N N . ILE A 1 95 ? -9.894 8.043 16.228 1.00 93.31 95 ILE A N 1
ATOM 785 C CA . ILE A 1 95 ? -10.675 6.874 15.808 1.00 93.31 95 ILE A CA 1
ATOM 786 C C . ILE A 1 95 ? -9.879 5.594 16.028 1.00 93.31 95 ILE A C 1
ATOM 788 O O . ILE A 1 95 ? -8.647 5.616 16.048 1.00 93.31 95 ILE A O 1
ATOM 792 N N . ASN A 1 96 ? -10.579 4.469 16.153 1.00 93.50 96 ASN A N 1
ATOM 793 C CA . ASN A 1 96 ? -9.949 3.160 16.027 1.00 93.50 96 ASN A CA 1
ATOM 794 C C . ASN A 1 96 ? -10.442 2.496 14.755 1.00 93.50 96 ASN A C 1
ATOM 796 O O . ASN A 1 96 ? -11.597 2.672 14.369 1.00 93.50 96 ASN A O 1
ATOM 800 N N . TYR A 1 97 ? -9.586 1.720 14.115 1.00 92.12 97 TYR A N 1
ATOM 801 C CA . TYR A 1 97 ? -9.975 0.952 12.950 1.00 92.12 97 TYR A CA 1
ATOM 802 C C . TYR A 1 97 ? -9.276 -0.403 12.936 1.00 92.12 97 TYR A C 1
ATOM 804 O O . TYR A 1 97 ? -8.205 -0.574 13.519 1.00 92.12 97 TYR A O 1
ATOM 812 N N . SER A 1 98 ? -9.903 -1.358 12.270 1.00 90.06 98 SER A N 1
ATOM 813 C CA . SER A 1 98 ? -9.346 -2.677 12.001 1.00 90.06 98 SER A CA 1
ATOM 814 C C . SER A 1 98 ? -9.547 -3.017 10.530 1.00 90.06 98 SER A C 1
ATOM 816 O O . SER A 1 98 ? -10.416 -2.470 9.841 1.00 90.06 98 SER A O 1
ATOM 818 N N . ILE A 1 99 ? -8.687 -3.892 10.022 1.00 87.06 99 ILE A N 1
ATOM 819 C CA . ILE A 1 99 ? -8.727 -4.353 8.636 1.00 87.06 99 ILE A CA 1
ATOM 820 C C . ILE A 1 99 ? -9.189 -5.803 8.674 1.00 87.06 99 ILE A C 1
ATOM 822 O O . ILE A 1 99 ? -8.629 -6.616 9.407 1.00 87.06 99 ILE A O 1
ATOM 826 N N . GLN A 1 100 ? -10.214 -6.142 7.897 1.00 81.75 100 GLN A N 1
ATOM 827 C CA . GLN A 1 100 ? -10.758 -7.494 7.886 1.00 81.75 100 GLN A CA 1
ATOM 828 C C . GLN A 1 100 ? -9.665 -8.524 7.543 1.00 81.75 100 GLN A C 1
ATOM 830 O O . GLN A 1 100 ? -8.926 -8.384 6.573 1.00 81.75 100 GLN A O 1
ATOM 835 N N . GLY A 1 101 ? -9.553 -9.575 8.355 1.00 75.50 101 GLY A N 1
ATOM 836 C CA . GLY A 1 101 ? -8.499 -10.586 8.211 1.00 75.50 101 GLY A CA 1
ATOM 837 C C . GLY A 1 101 ? -7.181 -10.243 8.914 1.00 75.50 101 GLY A C 1
ATOM 838 O O . GLY A 1 101 ? -6.324 -11.118 9.018 1.00 75.50 101 GLY A O 1
ATOM 839 N N . ILE A 1 102 ? -7.036 -9.032 9.457 1.00 79.62 102 ILE A N 1
ATOM 840 C CA . ILE A 1 102 ? -5.946 -8.652 10.360 1.00 79.62 102 ILE A CA 1
ATOM 841 C C . ILE A 1 102 ? -6.512 -8.591 11.779 1.00 79.62 102 ILE A C 1
ATOM 843 O O . ILE A 1 102 ? -7.442 -7.840 12.060 1.00 79.62 102 ILE A O 1
ATOM 847 N N . ASN A 1 103 ? -5.959 -9.398 12.683 1.00 79.31 103 ASN A N 1
ATOM 848 C CA . ASN A 1 103 ? -6.382 -9.437 14.084 1.00 79.31 103 ASN A CA 1
ATOM 849 C C . ASN A 1 103 ? -5.635 -8.383 14.919 1.00 79.31 103 ASN A C 1
ATOM 851 O O . ASN A 1 103 ? -5.017 -8.703 15.934 1.00 79.31 103 ASN A O 1
ATOM 855 N N . GLU A 1 104 ? -5.639 -7.142 14.437 1.00 84.88 104 GLU A N 1
ATOM 856 C CA . GLU A 1 104 ? -5.020 -5.993 15.091 1.00 84.88 104 GLU A CA 1
ATOM 857 C C . GLU A 1 104 ? -5.950 -4.784 15.015 1.00 84.88 104 GLU A C 1
ATOM 859 O O . GLU A 1 104 ? -6.602 -4.531 13.999 1.00 84.88 104 GLU A O 1
ATOM 864 N N . ASP A 1 105 ? -5.971 -4.031 16.111 1.00 88.38 105 ASP A N 1
ATOM 865 C CA . ASP A 1 105 ? -6.713 -2.789 16.242 1.00 88.38 105 ASP A CA 1
ATOM 866 C C . ASP A 1 105 ? -5.739 -1.615 16.243 1.00 88.38 105 ASP A C 1
ATOM 868 O O . ASP A 1 105 ? -4.827 -1.537 17.070 1.00 88.38 105 ASP A O 1
ATOM 872 N N . TYR A 1 106 ? -5.965 -0.673 15.337 1.00 91.00 106 TYR A N 1
ATOM 873 C CA . TYR A 1 106 ? -5.142 0.515 15.186 1.00 91.00 106 TYR A CA 1
ATOM 874 C C . TYR A 1 106 ? -5.886 1.742 15.697 1.00 91.00 106 TYR A C 1
ATOM 876 O O . TYR A 1 106 ? -7.104 1.856 15.548 1.00 91.00 106 TYR A O 1
ATOM 884 N N . LYS A 1 107 ? -5.138 2.693 16.256 1.00 93.62 107 LYS A N 1
ATOM 885 C CA . LYS A 1 107 ? -5.643 4.008 16.651 1.00 93.62 107 LYS A CA 1
ATOM 886 C C . LYS A 1 107 ? -5.076 5.061 15.710 1.00 93.62 107 LYS A C 1
ATOM 888 O O . LYS A 1 107 ? -3.876 5.061 15.454 1.00 93.62 107 LYS A O 1
ATOM 893 N N . LEU A 1 108 ? -5.931 5.958 15.234 1.00 94.62 108 LEU A N 1
ATOM 894 C CA . LEU A 1 108 ? -5.553 7.075 14.375 1.00 94.62 108 LEU A CA 1
ATOM 895 C C . LEU A 1 108 ? -5.971 8.379 15.056 1.00 94.62 108 LEU A C 1
ATOM 897 O O . LEU A 1 108 ? -7.161 8.584 15.321 1.00 94.62 108 LEU A O 1
ATOM 901 N N . ALA A 1 109 ? -5.006 9.235 15.396 1.00 93.31 109 ALA A N 1
ATOM 902 C CA . ALA A 1 109 ? -5.289 10.482 16.094 1.00 93.31 109 ALA A CA 1
ATOM 903 C C . ALA A 1 109 ? -5.917 11.532 15.166 1.00 93.31 109 ALA A C 1
ATOM 905 O O . ALA A 1 109 ? -6.147 11.309 13.977 1.00 93.31 109 ALA A O 1
ATOM 906 N N . GLU A 1 110 ? -6.265 12.672 15.742 1.00 92.75 110 GLU A N 1
ATOM 907 C CA . GLU A 1 110 ? -6.893 13.800 15.057 1.00 92.75 110 GLU A CA 1
ATOM 908 C C . GLU A 1 110 ? -6.002 14.345 13.943 1.00 92.75 110 GLU A C 1
ATOM 910 O O . GLU A 1 110 ? -4.836 14.669 14.164 1.00 92.75 110 GLU A O 1
ATOM 915 N N . GLY A 1 111 ? -6.541 14.447 12.728 1.00 92.06 111 GLY A N 1
ATOM 916 C CA . GLY A 1 111 ? -5.795 14.939 11.569 1.00 92.06 111 GLY A CA 1
ATOM 917 C C . GLY A 1 111 ? -4.744 13.969 11.014 1.00 92.06 111 GLY A C 1
ATOM 918 O O . GLY A 1 111 ? -4.199 14.240 9.937 1.00 92.06 111 GLY A O 1
ATOM 919 N N . GLU A 1 112 ? -4.467 12.852 11.697 1.00 95.06 112 GLU A N 1
ATOM 920 C CA . GLU A 1 112 ? -3.479 11.866 11.264 1.00 95.06 112 GLU A CA 1
ATOM 921 C C . GLU A 1 112 ? -3.939 11.092 10.029 1.00 95.06 112 GLU A C 1
ATOM 923 O O . GLU A 1 112 ? -5.125 10.983 9.706 1.00 95.06 112 GLU A O 1
ATOM 928 N N . SER A 1 113 ? -2.961 10.554 9.308 1.00 93.38 113 SER A N 1
ATOM 929 C CA . SER A 1 113 ? -3.176 9.679 8.161 1.00 93.38 113 SER A CA 1
ATOM 930 C C . SER A 1 113 ? -2.374 8.403 8.339 1.00 93.38 113 SER A C 1
ATOM 932 O O . SER A 1 113 ? -1.256 8.449 8.848 1.00 93.38 113 SER A O 1
ATOM 934 N N . ASN A 1 114 ? -2.938 7.285 7.899 1.00 89.69 114 ASN A N 1
ATOM 935 C CA . ASN A 1 114 ? -2.214 6.041 7.753 1.00 89.69 114 ASN A CA 1
ATOM 936 C C . ASN A 1 114 ? -2.258 5.566 6.303 1.00 89.69 114 ASN A C 1
ATOM 938 O O . ASN A 1 114 ? -3.324 5.442 5.692 1.00 89.69 114 ASN A O 1
ATOM 942 N N . ASP A 1 115 ? -1.076 5.278 5.782 1.00 86.75 115 ASP A N 1
ATOM 943 C CA . ASP A 1 115 ? -0.881 4.712 4.465 1.00 86.75 115 ASP A CA 1
ATOM 944 C C . ASP A 1 115 ? -1.132 3.207 4.541 1.00 86.75 115 ASP A C 1
ATOM 946 O O . ASP A 1 115 ? -0.341 2.437 5.090 1.00 86.75 115 ASP A O 1
ATOM 950 N N . LEU A 1 116 ? -2.250 2.771 3.973 1.00 81.62 116 LEU A N 1
ATOM 951 C CA . LEU A 1 116 ? -2.620 1.368 3.925 1.00 81.62 116 LEU A CA 1
ATOM 952 C C . LEU A 1 116 ? -1.973 0.729 2.697 1.00 81.62 116 LEU A C 1
ATOM 954 O O . LEU A 1 116 ? -2.482 0.758 1.570 1.00 81.62 116 LEU A O 1
ATOM 958 N N . TRP A 1 117 ? -0.798 0.161 2.939 1.00 73.56 117 TRP A N 1
ATOM 959 C CA . TRP A 1 117 ? -0.088 -0.655 1.970 1.00 73.56 117 TRP A CA 1
ATOM 960 C C . TRP A 1 117 ? -0.716 -2.051 1.929 1.00 73.56 117 TRP A C 1
ATOM 962 O O . TRP A 1 117 ? -1.015 -2.636 2.963 1.00 73.56 117 TRP A O 1
ATOM 972 N N . ALA A 1 118 ? -0.882 -2.595 0.727 1.00 69.12 118 ALA A N 1
ATOM 973 C CA . ALA A 1 118 ? -1.302 -3.979 0.493 1.00 69.12 118 ALA A CA 1
ATOM 974 C C . ALA A 1 118 ? -2.746 -4.347 0.875 1.00 69.12 118 ALA A C 1
ATOM 976 O O . ALA A 1 118 ? -3.045 -5.525 1.055 1.00 69.12 118 ALA A O 1
ATOM 977 N N . VAL A 1 119 ? -3.655 -3.371 0.925 1.00 70.69 119 VAL A N 1
ATOM 978 C CA . VAL A 1 119 ? -5.086 -3.618 1.157 1.00 70.69 119 VAL A CA 1
ATOM 979 C C . VAL A 1 119 ? -5.849 -3.644 -0.169 1.00 70.69 119 VAL A C 1
ATOM 981 O O . VAL A 1 119 ? -5.750 -2.710 -0.961 1.00 70.69 119 VAL A O 1
ATOM 984 N N . ASP A 1 120 ? -6.623 -4.707 -0.395 1.00 70.75 120 ASP A N 1
ATOM 985 C CA . ASP A 1 120 ? -7.581 -4.819 -1.502 1.00 70.75 120 ASP A CA 1
ATOM 986 C C . ASP A 1 120 ? -8.989 -4.506 -0.992 1.00 70.75 120 ASP A C 1
ATOM 988 O O . ASP A 1 120 ? -9.659 -5.374 -0.434 1.00 70.75 120 ASP A O 1
ATOM 992 N N . LEU A 1 121 ? -9.430 -3.260 -1.171 1.00 65.69 121 LEU A N 1
ATOM 993 C CA . LEU A 1 121 ? -10.740 -2.809 -0.695 1.00 65.69 121 LEU A CA 1
ATOM 994 C C . LEU A 1 121 ? -11.927 -3.456 -1.422 1.00 65.69 121 LEU A C 1
ATOM 996 O O . LEU A 1 121 ? -13.046 -3.373 -0.922 1.00 65.69 121 LEU A O 1
ATOM 1000 N N . GLU A 1 122 ? -11.723 -4.098 -2.577 1.00 68.62 122 GLU A N 1
ATOM 1001 C CA . GLU A 1 122 ? -12.807 -4.831 -3.243 1.00 68.62 122 GLU A CA 1
ATOM 1002 C C . GLU A 1 122 ? -13.104 -6.162 -2.541 1.00 68.62 122 GLU A C 1
ATOM 1004 O O . GLU A 1 122 ? -14.205 -6.700 -2.662 1.00 68.62 122 GLU A O 1
ATOM 1009 N N . LYS A 1 123 ? -12.132 -6.694 -1.789 1.00 71.12 123 LYS A N 1
ATOM 1010 C CA . LYS A 1 123 ? -12.236 -7.986 -1.091 1.00 71.12 123 LYS A CA 1
ATOM 1011 C C . LYS A 1 123 ? -12.225 -7.872 0.426 1.00 71.12 123 LYS A C 1
ATOM 1013 O O . LYS A 1 123 ? -12.697 -8.787 1.097 1.00 71.12 123 LYS A O 1
ATOM 1018 N N . ILE A 1 124 ? -11.651 -6.799 0.958 1.00 77.12 124 ILE A N 1
ATOM 1019 C CA . ILE A 1 124 ? -11.375 -6.610 2.379 1.00 77.12 124 ILE A CA 1
ATOM 1020 C C . ILE A 1 124 ? -12.061 -5.326 2.847 1.00 77.12 124 ILE A C 1
ATOM 1022 O O . ILE A 1 124 ? -11.832 -4.251 2.296 1.00 77.12 124 ILE A O 1
ATOM 1026 N N . GLY A 1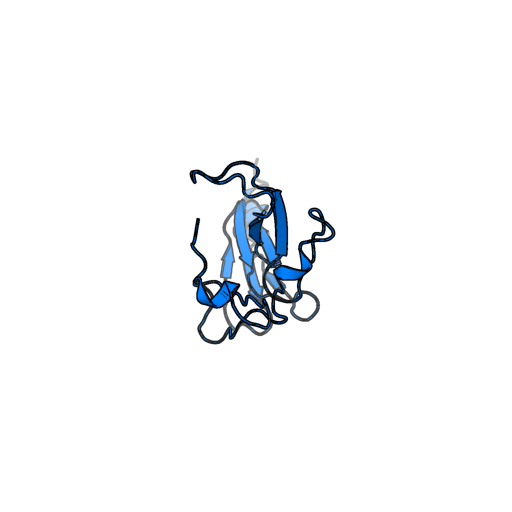 125 ? -12.882 -5.431 3.892 1.00 82.00 125 GLY A N 1
ATOM 1027 C CA . GLY A 1 125 ? -13.481 -4.276 4.557 1.00 82.00 125 GLY A CA 1
ATOM 1028 C C . GLY A 1 125 ? -12.548 -3.616 5.578 1.00 82.00 125 GLY A C 1
ATOM 1029 O O . GLY A 1 125 ? -11.718 -4.277 6.206 1.00 82.00 125 GLY A O 1
ATOM 1030 N N . ILE A 1 126 ? -12.731 -2.310 5.781 1.00 88.69 126 ILE A N 1
ATOM 1031 C CA . ILE A 1 126 ? -12.186 -1.574 6.929 1.00 88.69 126 ILE A CA 1
ATOM 1032 C C . ILE A 1 126 ? -13.342 -1.293 7.886 1.00 88.69 126 ILE A C 1
ATOM 1034 O O . ILE A 1 126 ? -14.352 -0.712 7.487 1.00 88.69 126 ILE A O 1
ATOM 1038 N N . GLU A 1 127 ? -13.188 -1.680 9.147 1.00 90.44 127 GLU A N 1
ATOM 1039 C CA . GLU A 1 127 ? -14.129 -1.330 10.206 1.00 90.44 127 GLU A CA 1
ATOM 1040 C C . GLU A 1 127 ? -13.599 -0.109 10.959 1.00 90.44 127 GLU A C 1
ATOM 1042 O O . GLU A 1 127 ? -12.469 -0.117 11.443 1.00 90.44 127 GLU A O 1
ATOM 1047 N N . ILE A 1 128 ? -14.410 0.947 11.068 1.00 91.38 128 ILE A N 1
ATOM 1048 C CA . ILE A 1 128 ? -14.067 2.167 11.808 1.00 91.38 128 ILE A CA 1
ATOM 1049 C C . ILE A 1 128 ? -14.968 2.261 13.035 1.00 91.38 128 ILE A C 1
ATOM 1051 O O . ILE A 1 128 ? -16.194 2.225 12.929 1.00 91.38 128 ILE A O 1
ATOM 1055 N N . ARG A 1 129 ? -14.353 2.424 14.205 1.00 90.12 129 ARG A N 1
ATOM 1056 C CA . ARG A 1 129 ? -15.023 2.527 15.500 1.00 90.12 129 ARG A CA 1
ATOM 1057 C C . ARG A 1 129 ? -14.712 3.871 16.145 1.00 90.12 129 ARG A C 1
ATOM 1059 O O . ARG A 1 129 ? -13.557 4.228 16.391 1.00 90.12 129 ARG A O 1
ATOM 1066 N N . LEU A 1 130 ? -15.779 4.600 16.446 1.00 88.62 130 LEU A N 1
ATOM 1067 C CA . LEU A 1 130 ? -15.736 5.847 17.198 1.00 88.62 130 LEU A CA 1
ATOM 1068 C C . LEU A 1 130 ? -15.953 5.510 18.672 1.00 88.62 130 LEU A C 1
ATOM 1070 O O . LEU A 1 130 ? -17.085 5.314 19.121 1.00 88.62 130 LEU A O 1
ATOM 1074 N N . ASN A 1 131 ? -14.868 5.400 19.431 1.00 79.94 131 ASN A N 1
ATOM 1075 C CA . ASN A 1 131 ? -14.989 5.133 20.859 1.00 79.94 131 ASN A CA 1
ATOM 1076 C C . ASN A 1 131 ? -15.520 6.387 21.561 1.00 79.94 131 ASN A C 1
ATOM 1078 O O . ASN A 1 131 ? -15.024 7.481 21.329 1.00 79.94 131 ASN A O 1
ATOM 1082 N N . ASN A 1 132 ? -16.501 6.220 22.450 1.00 69.06 132 ASN A N 1
ATOM 1083 C CA . ASN A 1 132 ? -17.005 7.280 23.334 1.00 69.06 132 ASN A CA 1
ATOM 1084 C C . ASN A 1 132 ? -17.567 8.539 22.634 1.00 69.06 132 ASN A C 1
ATOM 1086 O O . ASN A 1 132 ? -17.669 9.587 23.269 1.00 69.06 132 ASN A O 1
ATOM 1090 N N . TYR A 1 133 ? -18.007 8.438 21.373 1.00 65.69 133 TYR A N 1
ATOM 1091 C CA . TYR A 1 133 ? -18.551 9.570 20.601 1.00 65.69 133 TYR A CA 1
ATOM 1092 C C . TYR A 1 133 ? -19.672 10.343 21.322 1.00 65.69 133 TYR A C 1
ATOM 1094 O O . TYR A 1 133 ? -19.729 11.570 21.282 1.00 65.69 133 TYR A O 1
ATOM 1102 N N . LEU A 1 134 ? -20.556 9.631 22.028 1.00 64.06 134 LEU A N 1
ATOM 1103 C CA . LEU A 1 134 ? -21.676 10.243 22.751 1.00 64.06 134 LEU A CA 1
ATOM 1104 C C . LEU A 1 134 ? -21.236 11.038 23.988 1.00 64.06 134 LEU A C 1
ATOM 1106 O O . LEU A 1 134 ? -21.937 11.958 24.406 1.00 64.06 134 LEU A O 1
ATOM 1110 N N . THR A 1 135 ? -20.087 10.707 24.573 1.00 60.62 135 THR A N 1
ATOM 1111 C CA . THR A 1 135 ? -19.604 11.343 25.801 1.00 60.62 135 THR A CA 1
ATOM 1112 C C . THR A 1 135 ? -19.017 12.726 25.512 1.00 60.62 135 THR A C 1
ATOM 1114 O O . THR A 1 135 ? -19.198 13.643 26.309 1.00 60.62 135 THR A O 1
ATOM 1117 N N . GLU A 1 136 ? -18.376 12.917 24.354 1.00 56.47 136 GLU A N 1
ATOM 1118 C CA . GLU A 1 136 ? -17.724 14.187 23.999 1.00 56.47 136 GLU A CA 1
ATOM 1119 C C . GLU A 1 136 ? -18.704 15.267 23.514 1.00 56.47 136 GLU A C 1
ATOM 1121 O O . GLU A 1 136 ? -18.541 16.443 23.845 1.00 56.47 136 GLU A O 1
ATOM 1126 N N . ILE A 1 137 ? -19.798 14.890 22.839 1.00 54.88 137 ILE A N 1
ATOM 1127 C CA . ILE A 1 137 ? -20.855 15.845 22.449 1.00 54.88 137 ILE A CA 1
ATOM 1128 C C . ILE A 1 137 ? -21.516 16.474 23.687 1.00 54.88 137 ILE A C 1
ATOM 1130 O O . ILE A 1 137 ? -21.852 17.659 23.679 1.00 54.88 137 ILE A O 1
ATOM 1134 N N . GLY A 1 138 ? -21.638 15.715 24.782 1.00 47.56 138 GLY A N 1
ATOM 1135 C CA . GLY A 1 138 ? -22.167 16.214 26.056 1.00 47.56 138 GLY A CA 1
ATOM 1136 C C . GLY A 1 138 ? -21.305 17.297 26.721 1.00 47.56 138 GLY A C 1
ATOM 1137 O O . GLY A 1 138 ? -21.808 18.041 27.564 1.00 47.56 138 GLY A O 1
ATOM 1138 N N . HIS A 1 139 ? -20.031 17.428 26.336 1.00 48.22 139 HIS A N 1
ATOM 1139 C CA . HIS A 1 139 ? -19.153 18.507 26.796 1.00 48.22 139 HIS A CA 1
ATOM 1140 C C . HIS A 1 139 ? -19.209 19.749 25.896 1.00 48.22 139 HIS A C 1
ATOM 1142 O O . HIS A 1 139 ? -19.018 20.859 26.390 1.00 48.22 139 HIS A O 1
ATOM 1148 N N . ALA A 1 140 ? -19.521 19.586 24.607 1.00 47.69 140 ALA A N 1
ATOM 1149 C CA . ALA A 1 140 ? -19.599 20.689 23.651 1.00 47.69 140 ALA A CA 1
ATOM 1150 C C . ALA A 1 140 ? -20.894 21.522 23.766 1.00 47.69 140 ALA A C 1
ATOM 1152 O O . ALA A 1 140 ? -20.920 22.662 23.315 1.00 47.69 140 ALA A O 1
ATOM 1153 N N . SER A 1 141 ? -21.956 21.007 24.400 1.00 40.66 141 SER A N 1
ATOM 1154 C CA . SER A 1 141 ? -23.247 21.712 24.524 1.00 40.66 141 SER A CA 1
ATOM 1155 C C . SER A 1 141 ? -23.370 22.630 25.756 1.00 40.66 141 SER A C 1
ATOM 1157 O O . SER A 1 141 ? -24.484 22.908 26.205 1.00 40.66 141 SER A O 1
ATOM 1159 N N . LYS A 1 142 ? -22.251 23.049 26.362 1.00 41.81 142 LYS A N 1
ATOM 1160 C CA . LYS A 1 142 ? -22.238 23.870 27.590 1.00 41.81 142 LYS A CA 1
ATOM 1161 C C . LYS A 1 142 ? -21.787 25.325 27.407 1.00 41.81 142 LYS A C 1
ATOM 1163 O O . LYS A 1 142 ? -21.494 25.977 28.407 1.00 41.81 142 LYS A O 1
ATOM 1168 N N . TYR A 1 143 ? -21.794 25.843 26.181 1.00 41.25 143 TYR A N 1
ATOM 1169 C CA . TYR A 1 143 ? -21.536 27.258 25.901 1.00 41.25 143 TYR A CA 1
ATOM 1170 C C . TYR A 1 143 ? -22.662 27.879 25.084 1.00 41.25 143 TYR A C 1
ATOM 1172 O O . TYR A 1 143 ? -23.109 27.222 24.118 1.00 41.25 143 TYR A O 1
#

Secondary structure (DSSP, 8-state):
-PPPPHHHHT-SS-EE----TTS-TT----SS-EEGGGGGS-TT----BTTTEEEEEEEEEE---SSSS--TTEEEEEEEEEESEEEE--SSS-EEEEETT---EEEE-TT-EEEETT--TTT--EEEE-TTHHHHHHHHTT-

Organism: Caerostris extrusa (NCBI:txid172846)

Radius of gyration: 21.73 Å; chains: 1; bounding box: 56×40×56 Å

pLDDT: mean 71.08, std 13.92, range [40.66, 95.06]

Sequence (143 aa):
MEYIPLHAVYTSTSELFFKPKHLDVSYTLSLPPFVWRDLTDDPSTQKIVHFVISRLQEAERIYYEETSRKTMASSLYKLNLNPTVVLRNLLLYPINYSIQGINEDYKLAEGESNDLWAVDLEKIGIEIRLNNYLTEIGHASKY

Foldseek 3Di:
DDDDDPVCCPDPQQWDWDDDPPDDPVDPIDPPTDRPVVCPPDQADFDPRPWFWGWRKGKDFDQDDPDPDRDRPDIDIDIDTAAPDKAFACDQAKKWKDKAPDPDIDIAGHRGIDRHGGDDVVPIDMDIGDPPPVVVVVVVPPD